Protein AF-A0A8T7DPK9-F1 (afdb_monomer_lite)

Sequence (183 aa):
MAFDKTPVTPMREISWPGLTKFNTLILNVDKRDLGIQTTPLEFANQLFTPKQETHITVFGSSLGAQLQQQFTSRPGLELDVCQAFESTDWSYQKTTDLRHLVKISGSSTFQQVEESIIMLIKMEGMAVFYSKLKSLKMIADDYPLPPPHITLYTRNCDSGIGVRSDDELTALSRAHLKNFLKN

Secondary structure (DSSP, 8-state):
-----PPEE-----------TTS-EEEE--GGGGT--SS-EEETTEEEEEPSS-EEEEE-HHHHHHHHHHHHHSTTHHHHHHHHHHTS---EEEEEEEEEEEEEEE-SSSEEEEEEEEEEEE-HHHHHHHHHHHHTTSS-TTPPPPPPEEEEEEES-TT-----SHHHHHHHEEEE-TTTT--

Foldseek 3Di:
DDPPPFDKAFDPQDFQPDADPLLWGKAFDDLVVVLADQDWDDDPNDTWGFQPTKIKTLDGNVLSVLLVVVCVVDPPVVVLLRVQLRPFGFIKGWDLWKFKFWDWDDDPVDIDIKIFIKTFIDGVSSVSSVVSCCVSVSDPPPQARWGIMITTIIDSDSVHDDTRHPVSVVVGTDDTDHCPSVD

Structure (mmCIF, N/CA/C/O backbone):
data_AF-A0A8T7DPK9-F1
#
_entry.id   AF-A0A8T7DPK9-F1
#
loop_
_atom_site.group_PDB
_atom_site.id
_atom_site.type_symbol
_atom_site.label_atom_id
_atom_site.label_alt_id
_atom_site.label_comp_id
_atom_site.label_asym_id
_atom_site.label_entity_id
_atom_site.label_seq_id
_atom_site.pdbx_PDB_ins_code
_atom_site.Cartn_x
_atom_site.Cartn_y
_atom_site.Cartn_z
_atom_site.occupancy
_atom_site.B_iso_or_equiv
_atom_site.auth_seq_id
_atom_site.auth_comp_id
_atom_site.auth_asym_id
_atom_site.auth_atom_id
_atom_site.pdbx_PDB_model_num
ATOM 1 N N . MET A 1 1 ? -2.022 -28.135 -10.861 1.00 41.16 1 MET A N 1
ATOM 2 C CA . MET A 1 1 ? -1.769 -26.805 -10.265 1.00 41.16 1 MET A CA 1
ATOM 3 C C . MET A 1 1 ? -0.710 -26.973 -9.191 1.00 41.16 1 MET A C 1
ATOM 5 O O . MET A 1 1 ? -0.964 -27.677 -8.225 1.00 41.16 1 MET A O 1
ATOM 9 N N . ALA A 1 2 ? 0.496 -26.441 -9.396 1.00 42.38 2 ALA A N 1
ATOM 10 C CA . ALA A 1 2 ? 1.520 -26.443 -8.356 1.00 42.38 2 ALA A CA 1
ATOM 11 C C . ALA A 1 2 ? 1.158 -25.355 -7.338 1.00 42.38 2 ALA A C 1
ATOM 13 O O . ALA A 1 2 ? 1.037 -24.190 -7.710 1.00 42.38 2 ALA A O 1
ATOM 14 N N . PHE A 1 3 ? 0.926 -25.738 -6.084 1.00 41.84 3 PHE A N 1
ATOM 15 C CA . PHE A 1 3 ? 0.771 -24.778 -4.998 1.00 41.84 3 PHE A CA 1
ATOM 16 C C . PHE A 1 3 ? 2.109 -24.058 -4.823 1.00 41.84 3 PHE A C 1
ATOM 18 O O . PHE A 1 3 ? 3.114 -24.697 -4.512 1.00 41.84 3 PHE A O 1
ATOM 25 N N . ASP A 1 4 ? 2.124 -22.753 -5.082 1.00 52.62 4 ASP A N 1
ATOM 26 C CA . ASP A 1 4 ? 3.256 -21.878 -4.790 1.00 52.62 4 ASP A CA 1
ATOM 27 C C . ASP A 1 4 ? 3.474 -21.896 -3.268 1.00 52.62 4 ASP A C 1
ATOM 29 O O . ASP A 1 4 ? 2.755 -21.244 -2.508 1.00 52.62 4 ASP A O 1
ATOM 33 N N . LYS A 1 5 ? 4.401 -22.749 -2.811 1.00 57.00 5 LYS A N 1
ATOM 34 C CA . LYS A 1 5 ? 4.782 -22.922 -1.400 1.00 57.00 5 LYS A CA 1
ATOM 35 C C . LYS A 1 5 ? 5.709 -21.790 -0.954 1.00 57.00 5 LYS A C 1
ATOM 37 O O . LYS A 1 5 ? 6.747 -22.041 -0.342 1.00 57.00 5 LYS A O 1
ATOM 42 N N . THR A 1 6 ? 5.389 -20.550 -1.305 1.00 72.12 6 THR A N 1
ATOM 43 C CA . THR A 1 6 ? 6.153 -19.411 -0.804 1.00 72.12 6 THR A CA 1
ATOM 44 C C . THR A 1 6 ? 5.936 -19.332 0.710 1.00 72.12 6 THR A C 1
ATOM 46 O O . THR A 1 6 ? 4.787 -19.387 1.154 1.00 72.12 6 THR A O 1
ATOM 49 N N . PRO A 1 7 ? 7.006 -19.256 1.518 1.00 81.88 7 PRO A N 1
ATOM 50 C CA . PRO A 1 7 ? 6.867 -19.173 2.963 1.00 81.88 7 PRO A CA 1
ATOM 51 C C . PRO A 1 7 ? 6.096 -17.910 3.355 1.00 81.88 7 PRO A C 1
ATOM 53 O O . PRO A 1 7 ? 6.266 -16.850 2.748 1.00 81.88 7 PRO A O 1
ATOM 56 N N . VAL A 1 8 ? 5.249 -18.045 4.375 1.00 85.12 8 VAL A N 1
ATOM 57 C CA . VAL A 1 8 ? 4.589 -16.912 5.027 1.00 85.12 8 VAL A CA 1
ATOM 58 C C . VAL A 1 8 ? 5.641 -16.174 5.848 1.00 85.12 8 VAL A C 1
ATOM 60 O O . VAL A 1 8 ? 6.326 -16.786 6.669 1.00 85.12 8 VAL A O 1
ATOM 63 N N . THR A 1 9 ? 5.772 -14.872 5.623 1.00 85.06 9 THR A N 1
ATOM 64 C CA . THR A 1 9 ? 6.593 -13.987 6.442 1.00 85.06 9 THR A CA 1
ATOM 65 C C . THR A 1 9 ? 5.749 -13.516 7.627 1.00 85.06 9 THR A C 1
ATOM 67 O O . THR A 1 9 ? 4.788 -12.767 7.417 1.00 85.06 9 THR A O 1
ATOM 70 N N . PRO A 1 10 ? 6.066 -13.941 8.863 1.00 83.12 10 PRO A N 1
ATOM 71 C CA . PRO A 1 10 ? 5.350 -13.471 10.034 1.00 83.12 10 PRO A CA 1
ATOM 72 C C . PRO A 1 10 ? 5.703 -12.012 10.320 1.00 83.12 10 PRO A C 1
ATOM 74 O O . PRO A 1 10 ? 6.874 -11.627 10.304 1.00 83.12 10 PRO A O 1
ATOM 77 N N . MET A 1 11 ? 4.694 -11.221 10.661 1.00 82.69 11 MET A N 1
ATOM 78 C CA . MET A 1 11 ? 4.868 -9.901 11.255 1.00 82.69 11 MET A CA 1
ATOM 79 C C . MET A 1 11 ? 4.532 -10.016 12.744 1.00 82.69 11 MET A C 1
ATOM 81 O O . MET A 1 11 ? 3.366 -10.082 13.118 1.00 82.69 11 MET A O 1
ATOM 85 N N . ARG A 1 12 ? 5.553 -10.155 13.600 1.00 73.19 12 ARG A N 1
ATOM 86 C CA . ARG A 1 12 ? 5.338 -10.378 15.042 1.00 73.19 12 ARG A CA 1
ATOM 87 C C . ARG A 1 12 ? 4.760 -9.123 15.696 1.00 73.19 12 ARG A C 1
ATOM 89 O O . ARG A 1 12 ? 5.316 -8.054 15.474 1.00 73.19 12 ARG A O 1
ATOM 96 N N . GLU A 1 13 ? 3.693 -9.312 16.482 1.00 69.06 13 GLU A N 1
ATOM 97 C CA . GLU A 1 13 ? 3.026 -8.350 17.386 1.00 69.06 13 GLU A CA 1
ATOM 98 C C . GLU A 1 13 ? 3.360 -6.882 17.092 1.00 69.06 13 GLU A C 1
ATOM 100 O O . GLU A 1 13 ? 4.181 -6.254 17.762 1.00 69.06 13 GLU A O 1
ATOM 105 N N . ILE A 1 14 ? 2.740 -6.348 16.036 1.00 88.00 14 ILE A N 1
ATOM 106 C CA . ILE A 1 14 ? 2.933 -4.957 15.635 1.00 88.00 14 ILE A CA 1
ATOM 107 C C . ILE A 1 14 ? 1.991 -4.084 16.467 1.00 88.00 14 ILE A C 1
ATOM 109 O O . ILE A 1 14 ? 0.775 -4.148 16.301 1.00 88.00 14 ILE A O 1
ATOM 113 N N . SER A 1 15 ? 2.559 -3.244 17.331 1.00 94.38 15 SER A N 1
ATOM 114 C CA . SER A 1 15 ? 1.819 -2.167 17.996 1.00 94.38 15 SER A CA 1
ATOM 115 C C . SER A 1 15 ? 1.352 -1.124 16.985 1.00 94.38 15 SER A C 1
ATOM 117 O O . SER A 1 15 ? 2.035 -0.883 15.986 1.00 94.38 15 SER A O 1
ATOM 119 N N . TRP A 1 16 ? 0.226 -0.463 17.255 1.00 95.38 16 TRP A N 1
ATOM 120 C CA . TRP A 1 16 ? -0.261 0.628 16.411 1.00 95.38 16 TRP A CA 1
ATOM 121 C C . TRP A 1 16 ? 0.843 1.678 16.172 1.00 95.38 16 TRP A C 1
ATOM 123 O O . TRP A 1 16 ? 1.281 2.332 17.122 1.00 95.38 16 TRP A O 1
ATOM 133 N N . PRO A 1 17 ? 1.307 1.878 14.922 1.00 94.44 17 PRO A N 1
ATOM 134 C CA . PRO A 1 17 ? 2.431 2.773 14.649 1.00 94.44 17 PRO A CA 1
ATOM 135 C C . PRO A 1 17 ? 2.016 4.251 14.602 1.00 94.44 17 PRO A C 1
ATOM 137 O O . PRO A 1 17 ? 2.867 5.120 14.409 1.00 94.44 17 PRO A O 1
ATOM 140 N N . GLY A 1 18 ? 0.721 4.547 14.743 1.00 95.06 18 GLY A N 1
ATOM 141 C CA . GLY A 1 18 ? 0.177 5.869 14.464 1.00 95.06 18 GLY A CA 1
ATOM 142 C C . GLY A 1 18 ? 0.031 6.147 12.970 1.00 95.06 18 GLY A C 1
ATOM 143 O O . GLY A 1 18 ? 0.456 5.380 12.102 1.00 95.06 18 GLY A O 1
ATOM 144 N N . LEU A 1 19 ? -0.578 7.292 12.671 1.00 96.31 19 LEU A N 1
ATOM 145 C CA . LEU A 1 19 ? -0.531 7.860 11.331 1.00 96.31 19 LEU A CA 1
ATOM 146 C C . LEU A 1 19 ? 0.807 8.572 11.123 1.00 96.31 19 LEU A C 1
ATOM 148 O O . LEU A 1 19 ? 1.316 9.254 12.014 1.00 96.31 19 LEU A O 1
ATOM 152 N N . THR A 1 20 ? 1.370 8.470 9.922 1.00 95.69 20 THR A N 1
ATOM 153 C CA . THR A 1 20 ? 2.527 9.292 9.551 1.00 95.69 20 THR A CA 1
ATOM 154 C C . THR A 1 20 ? 2.139 10.774 9.472 1.00 95.69 20 THR A C 1
ATOM 156 O O . THR A 1 20 ? 0.962 11.126 9.385 1.00 95.69 20 THR A O 1
ATOM 159 N N . LYS A 1 21 ? 3.131 11.668 9.355 1.00 95.19 21 LYS A N 1
ATOM 160 C CA . LYS A 1 21 ? 2.898 13.106 9.096 1.00 95.19 21 LYS A CA 1
ATOM 161 C C . LYS A 1 21 ? 2.091 13.409 7.822 1.00 95.19 21 LYS A C 1
ATOM 163 O O . LYS A 1 21 ? 1.645 14.536 7.639 1.00 95.19 21 LYS A O 1
ATOM 168 N N . PHE A 1 22 ? 1.940 12.431 6.928 1.00 94.62 22 PHE A N 1
ATOM 169 C CA . PHE A 1 22 ? 1.148 12.539 5.701 1.00 94.62 22 PHE A CA 1
ATOM 170 C C . PHE A 1 22 ? -0.224 11.863 5.820 1.00 94.62 22 PHE A C 1
ATOM 172 O O . PHE A 1 22 ? -0.885 11.641 4.806 1.00 94.62 22 PHE A O 1
ATOM 179 N N . ASN A 1 23 ? -0.647 11.519 7.040 1.00 96.94 23 ASN A N 1
ATOM 180 C CA . ASN A 1 23 ? -1.868 10.772 7.325 1.00 96.94 23 ASN A CA 1
ATOM 181 C C . ASN A 1 23 ? -1.927 9.428 6.583 1.00 96.94 23 ASN A C 1
ATOM 183 O O . ASN A 1 23 ? -2.969 9.039 6.066 1.00 96.94 23 ASN A O 1
ATOM 187 N N . THR A 1 24 ? -0.804 8.721 6.481 1.00 96.62 24 THR A N 1
ATOM 188 C CA . THR A 1 24 ? -0.776 7.348 5.954 1.00 96.62 24 THR A CA 1
ATOM 189 C C . THR A 1 24 ? -0.605 6.354 7.091 1.00 96.62 24 THR A C 1
ATOM 191 O O . THR A 1 24 ? -0.014 6.690 8.116 1.00 96.62 24 THR A O 1
ATOM 194 N N . LEU A 1 25 ? -1.077 5.125 6.891 1.00 97.38 25 LEU A N 1
ATOM 195 C CA . LEU A 1 25 ? -0.717 3.983 7.727 1.00 97.38 25 LEU A CA 1
ATOM 196 C C . LEU A 1 25 ? 0.085 2.999 6.883 1.00 97.38 25 LEU A C 1
ATOM 198 O O . LEU A 1 25 ? -0.372 2.557 5.823 1.00 97.38 25 LEU A O 1
ATOM 202 N N . ILE A 1 26 ? 1.287 2.679 7.350 1.00 96.31 26 ILE A N 1
ATOM 203 C CA . ILE A 1 26 ? 2.226 1.800 6.658 1.00 96.31 26 ILE A CA 1
ATOM 204 C C . ILE A 1 26 ? 2.738 0.713 7.601 1.00 96.31 26 ILE A C 1
ATOM 206 O O . ILE A 1 26 ? 2.904 0.944 8.796 1.00 96.31 26 ILE A O 1
ATOM 210 N N . LEU A 1 27 ? 3.019 -0.461 7.043 1.00 95.81 27 LEU A N 1
ATOM 211 C CA . LEU A 1 27 ? 3.749 -1.537 7.704 1.00 95.81 27 LEU A CA 1
ATOM 212 C C . LEU A 1 27 ? 5.149 -1.585 7.107 1.00 95.81 27 LEU A C 1
ATOM 214 O O . LEU A 1 27 ? 5.298 -1.830 5.908 1.00 95.81 27 LEU A O 1
ATOM 218 N N . ASN A 1 28 ? 6.169 -1.344 7.925 1.00 93.88 28 ASN A N 1
ATOM 219 C CA . ASN A 1 28 ? 7.551 -1.439 7.471 1.00 93.88 28 ASN A CA 1
ATOM 220 C C . ASN A 1 28 ? 7.893 -2.894 7.140 1.00 93.88 28 ASN A C 1
ATOM 222 O O . ASN A 1 28 ? 7.561 -3.810 7.891 1.00 93.88 28 ASN A O 1
ATOM 226 N N . VAL A 1 29 ? 8.573 -3.095 6.016 1.00 91.88 29 VAL A N 1
ATOM 227 C CA . VAL A 1 29 ? 9.035 -4.409 5.569 1.00 91.88 29 VAL A CA 1
ATOM 228 C C . VAL A 1 29 ? 10.549 -4.380 5.477 1.00 91.88 29 VAL A C 1
ATOM 230 O O . VAL A 1 29 ? 11.115 -3.434 4.929 1.00 91.88 29 VAL A O 1
ATOM 233 N N . ASP A 1 30 ? 11.212 -5.423 5.972 1.00 88.88 30 ASP A N 1
ATOM 234 C CA . ASP A 1 30 ? 12.652 -5.553 5.801 1.00 88.88 30 ASP A CA 1
ATOM 235 C C . ASP A 1 30 ? 12.987 -5.781 4.323 1.00 88.88 30 ASP A C 1
ATOM 237 O O . ASP A 1 30 ? 12.577 -6.761 3.698 1.00 88.88 30 ASP A O 1
ATOM 241 N N . LYS A 1 31 ? 13.774 -4.867 3.755 1.00 86.31 31 LYS A N 1
ATOM 242 C CA . LYS A 1 31 ? 14.242 -4.940 2.370 1.00 86.31 31 LYS A CA 1
ATOM 243 C C . LYS A 1 31 ? 14.989 -6.244 2.070 1.00 86.31 31 LYS A C 1
ATOM 245 O O . LYS A 1 31 ? 14.922 -6.737 0.942 1.00 86.31 31 LYS A O 1
ATOM 250 N N . ARG A 1 32 ? 15.670 -6.819 3.068 1.00 84.19 32 ARG A N 1
ATOM 251 C CA . ARG A 1 32 ? 16.405 -8.089 2.946 1.00 84.19 32 ARG A CA 1
ATOM 252 C C . ARG A 1 32 ? 15.473 -9.263 2.655 1.00 84.19 32 ARG A C 1
ATOM 254 O O . ARG A 1 32 ? 15.862 -10.169 1.922 1.00 84.19 32 ARG A O 1
ATOM 261 N N . ASP A 1 33 ? 14.230 -9.206 3.127 1.00 84.62 33 ASP A N 1
ATOM 262 C CA . ASP A 1 33 ? 13.244 -10.268 2.909 1.00 84.62 33 ASP A CA 1
ATOM 263 C C . ASP A 1 33 ? 12.711 -10.287 1.474 1.00 84.62 33 ASP A C 1
ATOM 265 O O . ASP A 1 33 ? 12.186 -11.305 1.017 1.00 84.62 33 ASP A O 1
ATOM 269 N N . LEU A 1 34 ? 12.842 -9.181 0.739 1.00 84.12 34 LEU A N 1
ATOM 270 C CA . LEU A 1 34 ? 12.271 -9.025 -0.600 1.00 84.12 34 LEU A CA 1
ATOM 271 C C . LEU A 1 34 ? 13.200 -9.501 -1.717 1.00 84.12 34 LEU A C 1
ATOM 273 O O . LEU A 1 34 ? 12.757 -9.605 -2.859 1.00 84.12 34 LEU A O 1
ATOM 277 N N . GLY A 1 35 ? 14.466 -9.798 -1.406 1.00 77.38 35 GLY A N 1
ATOM 278 C CA . GLY A 1 35 ? 15.455 -10.213 -2.404 1.00 77.38 35 GLY A CA 1
ATOM 279 C C . GLY A 1 35 ? 15.706 -9.154 -3.483 1.00 77.38 35 GLY A C 1
ATOM 280 O O . GLY A 1 35 ? 16.125 -9.495 -4.585 1.00 77.38 35 GLY A O 1
ATOM 281 N N . ILE A 1 36 ? 15.414 -7.879 -3.199 1.00 79.94 36 ILE A N 1
ATOM 282 C CA . ILE A 1 36 ? 15.625 -6.801 -4.165 1.00 79.94 36 ILE A CA 1
ATOM 283 C C . ILE A 1 36 ? 17.087 -6.385 -4.210 1.00 79.94 36 ILE A C 1
ATOM 285 O O . ILE A 1 36 ? 17.751 -6.255 -3.179 1.00 79.94 36 ILE A O 1
ATOM 289 N N . GLN A 1 37 ? 17.576 -6.130 -5.421 1.00 81.62 37 GLN A N 1
ATOM 290 C CA . GLN A 1 37 ? 18.925 -5.620 -5.615 1.00 81.62 37 GLN A CA 1
ATOM 291 C C . GLN A 1 37 ? 19.014 -4.175 -5.110 1.00 81.62 37 GLN A C 1
ATOM 293 O O . GLN A 1 37 ? 18.060 -3.397 -5.185 1.00 81.62 37 GLN A O 1
ATOM 298 N N . THR A 1 38 ? 20.179 -3.801 -4.591 1.00 85.50 38 THR A N 1
ATOM 299 C CA . THR A 1 38 ? 20.472 -2.426 -4.160 1.00 85.50 38 THR A CA 1
ATOM 300 C C . THR A 1 38 ? 20.951 -1.535 -5.305 1.00 85.50 38 THR A C 1
ATOM 302 O O . THR A 1 38 ? 21.143 -0.338 -5.102 1.00 85.50 38 THR A O 1
ATOM 305 N N . THR A 1 39 ? 21.100 -2.090 -6.507 1.00 90.00 39 THR A N 1
ATOM 306 C CA . THR A 1 39 ? 21.531 -1.388 -7.716 1.00 90.00 39 THR A CA 1
ATOM 307 C C . THR A 1 39 ? 20.351 -1.021 -8.615 1.00 90.00 39 THR A C 1
ATOM 309 O O . THR A 1 39 ? 19.363 -1.762 -8.653 1.00 90.00 39 THR A O 1
ATOM 312 N N . PRO A 1 40 ? 20.447 0.092 -9.367 1.00 93.56 40 PRO A N 1
ATOM 313 C CA . PRO A 1 40 ? 19.522 0.394 -10.448 1.00 93.56 40 PRO A CA 1
ATOM 314 C C . PRO A 1 40 ? 19.354 -0.767 -11.421 1.00 93.56 40 PRO A C 1
ATOM 316 O O . PRO A 1 40 ? 20.263 -1.572 -11.625 1.00 93.56 40 PRO A O 1
ATOM 319 N N . LEU A 1 41 ? 18.178 -0.819 -12.023 1.00 91.00 41 LEU A N 1
ATOM 320 C CA . LEU A 1 41 ? 17.767 -1.866 -12.936 1.00 91.00 41 LEU A CA 1
ATOM 321 C C . LEU A 1 41 ? 17.242 -1.243 -14.223 1.00 91.00 41 LEU A C 1
ATOM 323 O O . LEU A 1 41 ? 16.454 -0.300 -14.184 1.00 91.00 41 LEU A O 1
ATOM 327 N N . GLU A 1 42 ? 17.612 -1.826 -15.356 1.00 93.75 42 GLU A N 1
ATOM 328 C CA . GLU A 1 42 ? 17.027 -1.474 -16.642 1.00 93.75 42 GLU A CA 1
ATOM 329 C C . GLU A 1 42 ? 15.792 -2.337 -16.945 1.00 93.75 42 GLU A C 1
ATOM 331 O O . GLU A 1 42 ? 15.840 -3.567 -16.911 1.00 93.75 42 GLU A O 1
ATOM 336 N N . PHE A 1 43 ? 14.672 -1.688 -17.254 1.00 92.44 43 PHE A N 1
ATOM 337 C CA . PHE A 1 43 ? 13.442 -2.331 -17.704 1.00 92.44 43 PHE A CA 1
ATOM 338 C C . PHE A 1 43 ? 12.790 -1.474 -18.790 1.00 92.44 43 PHE A C 1
ATOM 340 O O . PHE A 1 43 ? 12.642 -0.268 -18.618 1.00 92.44 43 PHE A O 1
ATOM 347 N N . ALA A 1 44 ? 12.411 -2.089 -19.916 1.00 91.44 44 ALA A N 1
ATOM 348 C CA . ALA A 1 44 ? 11.832 -1.389 -21.069 1.00 91.44 44 ALA A CA 1
ATOM 349 C C . ALA A 1 44 ? 12.665 -0.170 -21.542 1.00 91.44 44 ALA A C 1
ATOM 351 O O . ALA A 1 44 ? 12.115 0.883 -21.862 1.00 91.44 44 ALA A O 1
ATOM 352 N N . ASN A 1 45 ? 13.998 -0.317 -21.578 1.00 92.44 45 ASN A N 1
ATOM 353 C CA . ASN A 1 45 ? 14.965 0.741 -21.915 1.00 92.44 45 ASN A CA 1
ATOM 354 C C . ASN A 1 45 ? 14.878 1.980 -20.998 1.00 92.44 45 ASN A C 1
ATOM 356 O O . ASN A 1 45 ? 15.215 3.093 -21.404 1.00 92.44 45 ASN A O 1
ATOM 360 N N . GLN A 1 46 ? 14.374 1.811 -19.774 1.00 94.88 46 GLN A N 1
ATOM 361 C CA . GLN A 1 46 ? 14.326 2.837 -18.739 1.00 94.88 46 GLN A CA 1
ATOM 362 C C . GLN A 1 46 ? 15.076 2.356 -17.501 1.00 94.88 46 GLN A C 1
ATOM 364 O O . GLN A 1 46 ? 15.002 1.184 -17.130 1.00 94.88 46 GLN A O 1
ATOM 369 N N . LEU A 1 47 ? 15.772 3.279 -16.840 1.00 95.81 47 LEU A N 1
ATOM 370 C CA . LEU A 1 47 ? 16.472 2.998 -15.595 1.00 95.81 47 LEU A CA 1
ATOM 371 C C . LEU A 1 47 ? 15.543 3.235 -14.400 1.00 95.81 47 LEU A C 1
ATOM 373 O O . LEU A 1 47 ? 14.989 4.323 -14.235 1.00 95.81 47 LEU A O 1
ATOM 377 N N . PHE A 1 48 ? 15.402 2.214 -13.564 1.00 96.25 48 PHE A N 1
ATOM 378 C CA . PHE A 1 48 ? 14.642 2.230 -12.324 1.00 96.25 48 PHE A CA 1
ATOM 379 C C . PHE A 1 48 ? 15.585 2.177 -11.125 1.00 96.25 48 PHE A C 1
ATOM 381 O O . PHE A 1 48 ? 16.513 1.368 -11.081 1.00 96.25 48 PHE A O 1
ATOM 388 N N . THR A 1 49 ? 15.314 3.001 -10.119 1.00 95.88 49 THR A N 1
ATOM 389 C CA . THR A 1 49 ? 16.092 3.050 -8.879 1.00 95.88 49 THR A CA 1
ATOM 390 C C . THR A 1 49 ? 15.420 2.179 -7.817 1.00 95.88 49 THR A C 1
ATOM 392 O O . THR A 1 49 ? 14.197 2.241 -7.672 1.00 95.88 49 THR A O 1
ATOM 395 N N . PRO A 1 50 ? 16.167 1.368 -7.044 1.00 94.44 50 PRO A N 1
ATOM 396 C CA . PRO A 1 50 ? 15.595 0.622 -5.931 1.00 94.44 50 PRO A CA 1
ATOM 397 C C . PRO A 1 50 ? 15.011 1.579 -4.901 1.00 94.44 50 PRO A C 1
ATOM 399 O O . PRO A 1 50 ? 15.670 2.544 -4.495 1.00 94.44 50 PRO A O 1
ATOM 402 N N . LYS A 1 51 ? 13.811 1.276 -4.409 1.00 92.94 51 LYS A N 1
ATOM 403 C CA . LYS A 1 51 ? 13.207 2.063 -3.339 1.00 92.94 51 LYS A CA 1
ATOM 404 C C . LYS A 1 51 ? 14.075 1.953 -2.082 1.00 92.94 51 LYS A C 1
ATOM 406 O O . LYS A 1 51 ? 14.522 0.861 -1.709 1.00 92.94 51 LYS A O 1
ATOM 411 N N . GLN A 1 52 ? 14.367 3.093 -1.459 1.00 88.75 52 GLN A N 1
ATOM 412 C CA . GLN A 1 52 ? 15.205 3.137 -0.256 1.00 88.75 52 GLN A CA 1
ATOM 413 C C . GLN A 1 52 ? 14.452 2.604 0.966 1.00 88.75 52 GLN A C 1
ATOM 415 O O . GLN A 1 52 ? 15.021 1.862 1.760 1.00 88.75 52 GLN A O 1
ATOM 420 N N . GLU A 1 53 ? 13.157 2.912 1.056 1.00 89.94 53 GLU A N 1
ATOM 421 C CA . GLU A 1 53 ? 12.269 2.476 2.132 1.00 89.94 53 GLU A CA 1
ATOM 422 C C . GLU A 1 53 ? 11.192 1.518 1.605 1.00 89.94 53 GLU A C 1
ATOM 424 O O . GLU A 1 53 ? 10.399 1.858 0.720 1.00 89.94 53 GLU A O 1
ATOM 429 N N . THR A 1 54 ? 11.135 0.316 2.172 1.00 91.94 54 THR A N 1
ATOM 430 C CA . THR A 1 54 ? 10.170 -0.724 1.807 1.00 91.94 54 THR A CA 1
ATOM 431 C C . THR A 1 54 ? 9.073 -0.829 2.854 1.00 91.94 54 THR A C 1
ATOM 433 O O . THR A 1 54 ? 9.329 -1.049 4.035 1.00 91.94 54 THR A O 1
ATOM 436 N N . HIS A 1 55 ? 7.832 -0.685 2.407 1.00 95.19 55 HIS A N 1
ATOM 437 C CA . HIS A 1 55 ? 6.658 -0.767 3.261 1.00 95.19 55 HIS A CA 1
ATOM 438 C C . HIS A 1 55 ? 5.450 -1.253 2.466 1.00 95.19 55 HIS A C 1
ATOM 440 O O . HIS A 1 55 ? 5.438 -1.187 1.233 1.00 95.19 55 HIS A O 1
ATOM 446 N N . ILE A 1 56 ? 4.425 -1.683 3.193 1.00 96.69 56 ILE A N 1
ATOM 447 C CA . ILE A 1 56 ? 3.084 -1.965 2.687 1.00 96.69 56 ILE A CA 1
ATOM 448 C C . ILE A 1 56 ? 2.191 -0.825 3.150 1.00 96.69 56 ILE A C 1
ATOM 450 O O . ILE A 1 56 ? 2.132 -0.524 4.341 1.00 96.69 56 ILE A O 1
ATOM 454 N N . THR A 1 57 ? 1.499 -0.169 2.227 1.00 96.88 57 THR A N 1
ATOM 455 C CA . THR A 1 57 ? 0.514 0.850 2.592 1.00 96.88 57 THR A CA 1
ATOM 456 C C . THR A 1 57 ? -0.801 0.171 2.962 1.00 96.88 57 THR A C 1
ATOM 458 O O . THR A 1 57 ? -1.421 -0.463 2.115 1.00 96.88 57 THR A O 1
ATOM 461 N N . VAL A 1 58 ? -1.239 0.324 4.215 1.00 97.44 58 VAL A N 1
ATOM 462 C CA . VAL A 1 58 ? -2.556 -0.154 4.674 1.00 97.44 58 VAL A CA 1
ATOM 463 C C . VAL A 1 58 ? -3.639 0.792 4.176 1.00 97.44 58 VAL A C 1
ATOM 465 O O . VAL A 1 58 ? -4.630 0.370 3.587 1.00 97.44 58 VAL A O 1
ATOM 468 N N . PHE A 1 59 ? -3.421 2.096 4.342 1.00 97.12 59 PHE A N 1
ATOM 469 C CA . PHE A 1 59 ? -4.215 3.123 3.681 1.00 97.12 59 PHE A CA 1
ATOM 470 C C . PHE A 1 59 ? -3.404 4.389 3.407 1.00 97.12 59 PHE A C 1
ATOM 472 O O . PHE A 1 59 ? -2.468 4.745 4.128 1.00 97.12 59 PHE A O 1
ATOM 479 N N . GLY A 1 60 ? -3.782 5.068 2.324 1.00 95.94 60 GLY A N 1
ATOM 480 C CA . GLY A 1 60 ? -3.158 6.310 1.882 1.00 95.94 60 GLY A CA 1
ATOM 481 C C . GLY A 1 60 ? -3.692 7.559 2.589 1.00 95.94 60 GLY A C 1
ATOM 482 O O . GLY A 1 60 ? -4.648 7.509 3.363 1.00 95.94 60 GLY A O 1
ATOM 483 N N . SER A 1 61 ? -3.094 8.698 2.238 1.00 95.31 61 SER A N 1
ATOM 484 C CA . SER A 1 61 ? -3.292 10.001 2.887 1.00 95.31 61 SER A CA 1
ATOM 485 C C . SER A 1 61 ? -4.742 10.478 2.925 1.00 95.31 61 SER A C 1
ATOM 487 O O . SER A 1 61 ? -5.179 11.028 3.930 1.00 95.31 61 SER A O 1
ATOM 489 N N . SER A 1 62 ? -5.508 10.255 1.852 1.00 94.69 62 SER A N 1
ATOM 490 C CA . SER A 1 62 ? -6.914 10.678 1.784 1.00 94.69 62 SER A CA 1
ATOM 491 C C . SER A 1 62 ? -7.773 9.976 2.833 1.00 94.69 62 SER A C 1
ATOM 493 O O . SER A 1 62 ? -8.545 10.635 3.526 1.00 94.69 62 SER A O 1
ATOM 495 N N . LEU A 1 63 ? -7.627 8.653 2.968 1.00 96.38 63 LEU A N 1
ATOM 496 C CA . LEU A 1 63 ? -8.370 7.896 3.970 1.00 96.38 63 LEU A CA 1
ATOM 497 C C . LEU A 1 63 ? -7.852 8.230 5.369 1.00 96.38 63 LEU A C 1
ATOM 499 O O . LEU A 1 63 ? -8.647 8.547 6.243 1.00 96.38 63 LEU A O 1
ATOM 503 N N . GLY A 1 64 ? -6.537 8.257 5.591 1.00 97.44 64 GLY A N 1
ATOM 504 C CA . GLY A 1 64 ? -6.031 8.588 6.921 1.00 97.44 64 GLY A CA 1
ATOM 505 C C . GLY A 1 64 ? -6.398 10.004 7.374 1.00 97.44 64 GLY A C 1
ATOM 506 O O . GLY A 1 64 ? -6.691 10.189 8.548 1.00 97.44 64 GLY A O 1
ATOM 507 N N . ALA A 1 65 ? -6.494 10.989 6.472 1.00 97.56 65 ALA A N 1
ATOM 508 C CA . ALA A 1 65 ? -6.988 12.325 6.817 1.00 97.56 65 ALA A CA 1
ATOM 509 C C . ALA A 1 65 ? -8.466 12.299 7.246 1.00 97.56 65 ALA A C 1
ATOM 511 O O . ALA A 1 65 ? -8.839 12.954 8.219 1.00 97.56 65 ALA A O 1
ATOM 512 N N . GLN A 1 66 ? -9.298 11.508 6.562 1.00 96.62 66 GLN A N 1
ATOM 513 C CA . GLN A 1 66 ? -10.688 11.280 6.960 1.00 96.62 66 GLN A CA 1
ATOM 514 C C . GLN A 1 66 ? -10.774 10.604 8.338 1.00 96.62 66 GLN A C 1
ATOM 516 O O . GLN A 1 66 ? -11.573 11.026 9.173 1.00 96.62 66 GLN A O 1
ATOM 521 N N . LEU A 1 67 ? -9.955 9.581 8.602 1.00 96.38 67 LEU A N 1
ATOM 522 C CA . LEU A 1 67 ? -9.918 8.909 9.906 1.00 96.38 67 LEU A CA 1
ATOM 523 C C . LEU A 1 67 ? -9.443 9.866 11.007 1.00 96.38 67 LEU A C 1
ATOM 525 O O . LEU A 1 67 ? -10.070 9.935 12.059 1.00 96.38 67 LEU A O 1
ATOM 529 N N . GLN A 1 68 ? -8.416 10.676 10.737 1.00 96.31 68 GLN A N 1
ATOM 530 C CA . GLN A 1 68 ? -7.898 11.673 11.674 1.00 96.31 68 GLN A CA 1
ATOM 531 C C . GLN A 1 68 ? -8.972 12.687 12.089 1.00 96.31 68 GLN A C 1
ATOM 533 O O . GLN A 1 68 ? -9.110 12.988 13.273 1.00 96.31 68 GLN A O 1
ATOM 538 N N . GLN A 1 69 ? -9.769 13.181 11.135 1.00 96.00 69 GLN A N 1
ATOM 539 C CA . GLN A 1 69 ? -10.907 14.057 11.435 1.00 96.00 69 GLN A CA 1
ATOM 540 C C . GLN A 1 69 ? -11.936 13.353 12.327 1.00 96.00 69 GLN A C 1
ATOM 542 O O . GLN A 1 69 ? -12.456 13.944 13.277 1.00 96.00 69 GLN A O 1
ATOM 547 N N . GLN A 1 70 ? -12.207 12.073 12.059 1.00 96.44 70 GLN A N 1
ATOM 548 C CA . GLN A 1 70 ? -13.130 11.290 12.873 1.00 96.44 70 GLN A CA 1
ATOM 549 C C . GLN A 1 70 ? -12.606 11.074 14.295 1.00 96.44 70 GLN A C 1
ATOM 551 O O . GLN A 1 70 ? -13.397 11.221 15.226 1.00 96.44 70 GLN A O 1
ATOM 556 N N . PHE A 1 71 ? -11.310 10.805 14.479 1.00 95.44 71 PHE A N 1
ATOM 557 C CA . PHE A 1 71 ? -10.679 10.679 15.798 1.00 95.44 71 PHE A CA 1
ATOM 558 C C . PHE A 1 71 ? -10.835 11.953 16.628 1.00 95.44 71 PHE A C 1
ATOM 560 O O . PHE A 1 71 ? -11.201 11.882 17.798 1.00 95.44 71 PHE A O 1
ATOM 567 N N . THR A 1 72 ? -10.666 13.126 16.010 1.00 94.25 72 THR A N 1
ATOM 568 C CA . THR A 1 72 ? -10.904 14.413 16.679 1.00 94.25 72 THR A CA 1
ATOM 569 C C . THR A 1 72 ? -12.369 14.592 17.086 1.00 94.25 72 THR A C 1
ATOM 571 O O . THR A 1 72 ? -12.650 15.098 18.168 1.00 94.25 72 THR A O 1
ATOM 574 N N . SER A 1 73 ? -13.313 14.173 16.238 1.00 94.38 73 SER A N 1
ATOM 575 C CA . SER A 1 73 ? -14.753 14.342 16.496 1.00 94.38 73 SER A CA 1
ATOM 576 C C . SER A 1 73 ? -15.362 13.310 17.455 1.00 94.38 73 SER A C 1
ATOM 578 O O . SER A 1 73 ? -16.410 13.570 18.045 1.00 94.38 73 SER A O 1
ATOM 580 N N . ARG A 1 74 ? -14.741 12.132 17.595 1.00 93.94 74 ARG A N 1
ATOM 581 C CA . ARG A 1 74 ? -15.253 10.988 18.366 1.00 93.94 74 ARG A CA 1
ATOM 582 C C . ARG A 1 74 ? -14.145 10.410 19.256 1.00 93.94 74 ARG A C 1
ATOM 584 O O . ARG A 1 74 ? -13.533 9.404 18.888 1.00 93.94 74 ARG A O 1
ATOM 591 N N . PRO A 1 75 ? -13.885 11.030 20.423 1.00 82.94 75 PRO A N 1
ATOM 592 C CA . PRO A 1 75 ? -12.885 10.545 21.369 1.00 82.94 75 PRO A CA 1
ATOM 593 C C . PRO A 1 75 ? -13.178 9.092 21.772 1.00 82.94 75 PRO A C 1
ATOM 595 O O . PRO A 1 75 ? -14.292 8.780 22.185 1.00 82.94 75 PRO A O 1
ATOM 598 N N . GLY A 1 76 ? -12.196 8.203 21.614 1.00 91.56 76 GLY A N 1
ATOM 599 C CA . GLY A 1 76 ? -12.329 6.754 21.837 1.00 91.56 76 GLY A CA 1
ATOM 600 C C . GLY A 1 76 ? -12.264 5.918 20.556 1.00 91.56 76 GLY A C 1
ATOM 601 O O . GLY A 1 76 ? -11.751 4.807 20.589 1.00 91.56 76 GLY A O 1
ATOM 602 N N . LEU A 1 77 ? -12.649 6.480 19.407 1.00 94.88 77 LEU A N 1
ATOM 603 C CA . LEU A 1 77 ? -12.619 5.750 18.136 1.00 94.88 77 LEU A CA 1
ATOM 604 C C . LEU A 1 77 ? -11.194 5.396 17.687 1.00 94.88 77 LEU A C 1
ATOM 606 O O . LEU A 1 77 ? -10.979 4.366 17.058 1.00 94.88 77 LEU A O 1
ATOM 610 N N . GLU A 1 78 ? -10.215 6.240 18.017 1.00 95.81 78 GLU A N 1
ATOM 611 C CA . GLU A 1 78 ? -8.805 5.928 17.766 1.00 95.81 78 GLU A CA 1
ATOM 612 C C . GLU A 1 78 ? -8.378 4.668 18.524 1.00 95.81 78 GLU A C 1
ATOM 614 O O . GLU A 1 78 ? -7.733 3.806 17.939 1.00 95.81 78 GLU A O 1
ATOM 619 N N . LEU A 1 79 ? -8.815 4.502 19.778 1.00 96.19 79 LEU A N 1
ATOM 620 C CA . LEU A 1 79 ? -8.512 3.310 20.569 1.00 96.19 79 LEU A CA 1
ATOM 621 C C . LEU A 1 79 ? -9.111 2.047 19.935 1.00 96.19 79 LEU A C 1
ATOM 623 O O . LEU A 1 79 ? -8.425 1.029 19.866 1.00 96.19 79 LEU A O 1
ATOM 627 N N . ASP A 1 80 ? -10.342 2.119 19.423 1.00 97.12 80 ASP A N 1
ATOM 628 C CA . ASP A 1 80 ? -10.977 0.997 18.718 1.00 97.12 80 ASP A CA 1
ATOM 629 C C . ASP A 1 80 ? -10.204 0.614 17.444 1.00 97.12 80 ASP A C 1
ATOM 631 O O . ASP A 1 80 ? -10.043 -0.569 17.134 1.00 97.12 80 ASP A O 1
ATOM 635 N N . VAL A 1 81 ? -9.678 1.604 16.710 1.00 96.94 81 VAL A N 1
ATOM 636 C CA . VAL A 1 81 ? -8.828 1.362 15.533 1.00 96.94 81 VAL A CA 1
ATOM 637 C C . VAL A 1 81 ? -7.482 0.768 15.927 1.00 96.94 81 VAL A C 1
ATOM 639 O O . VAL A 1 81 ? -7.046 -0.183 15.278 1.00 96.94 81 VAL A O 1
ATOM 642 N N . CYS A 1 82 ? -6.848 1.272 16.989 1.00 96.88 82 CYS A N 1
ATOM 643 C CA . CYS A 1 82 ? -5.614 0.703 17.530 1.00 96.88 82 CYS A CA 1
ATOM 644 C C . CYS A 1 82 ? -5.816 -0.773 17.882 1.00 96.88 82 CYS A C 1
ATOM 646 O O . CYS A 1 82 ? -5.072 -1.624 17.407 1.00 96.88 82 CYS A O 1
ATOM 648 N N . GLN A 1 83 ? -6.877 -1.100 18.624 1.00 96.69 83 GLN A N 1
ATOM 649 C CA . GLN A 1 83 ? -7.194 -2.479 18.998 1.00 96.69 83 GLN A CA 1
ATOM 650 C C . GLN A 1 83 ? -7.490 -3.358 17.778 1.00 96.69 83 GLN A C 1
ATOM 652 O O . GLN A 1 83 ? -7.041 -4.505 17.708 1.00 96.69 83 GLN A O 1
ATOM 657 N N . ALA A 1 84 ? -8.225 -2.839 16.790 1.00 97.38 84 ALA A N 1
ATOM 658 C CA . ALA A 1 84 ? -8.475 -3.555 15.544 1.00 97.38 84 ALA A CA 1
ATOM 659 C C . ALA A 1 84 ? -7.172 -3.837 14.781 1.00 97.38 84 ALA A C 1
ATOM 661 O O . ALA A 1 84 ? -7.010 -4.922 14.228 1.00 97.38 84 ALA A O 1
ATOM 662 N N . PHE A 1 85 ? -6.239 -2.886 14.767 1.00 97.94 85 PHE A N 1
ATOM 663 C CA . PHE A 1 85 ? -4.941 -3.048 14.125 1.00 97.94 85 PHE A CA 1
ATOM 664 C C . PHE A 1 85 ? -4.072 -4.075 14.857 1.00 97.94 85 PHE A C 1
ATOM 666 O O . PHE A 1 85 ? -3.558 -4.993 14.226 1.00 97.94 85 PHE A O 1
ATOM 673 N N . GLU A 1 86 ? -3.938 -3.950 16.176 1.00 97.00 86 GLU A N 1
ATOM 674 C CA . GLU A 1 86 ? -3.064 -4.794 17.002 1.00 97.00 86 GLU A CA 1
ATOM 675 C C . GLU A 1 86 ? -3.559 -6.242 17.105 1.00 97.00 86 GLU A C 1
ATOM 677 O O . GLU A 1 86 ? -2.765 -7.161 17.281 1.00 97.00 86 GLU A O 1
ATOM 682 N N . SER A 1 87 ? -4.867 -6.465 16.948 1.00 95.81 87 SER A N 1
ATOM 683 C CA . SER A 1 87 ? -5.460 -7.809 16.887 1.00 95.81 87 SER A CA 1
ATOM 684 C C . SER A 1 87 ? -5.459 -8.434 15.487 1.00 95.81 87 SER A C 1
ATOM 686 O O . SER A 1 87 ? -5.879 -9.583 15.331 1.00 95.81 87 SER A O 1
ATOM 688 N N . THR A 1 88 ? -5.015 -7.703 14.461 1.00 97.44 88 THR A N 1
ATOM 689 C CA . THR A 1 88 ? -4.952 -8.207 13.085 1.00 97.44 88 THR A CA 1
ATOM 690 C C . THR A 1 88 ? -3.643 -8.960 12.845 1.00 97.44 88 THR A C 1
ATOM 692 O O . THR A 1 88 ? -2.559 -8.462 13.139 1.00 97.44 88 THR A O 1
ATOM 695 N N . ASP A 1 89 ? -3.731 -10.151 12.249 1.00 96.50 89 ASP A N 1
ATOM 696 C CA . ASP A 1 89 ? -2.554 -10.863 11.747 1.00 96.50 89 ASP A CA 1
ATOM 697 C C . ASP A 1 89 ? -2.058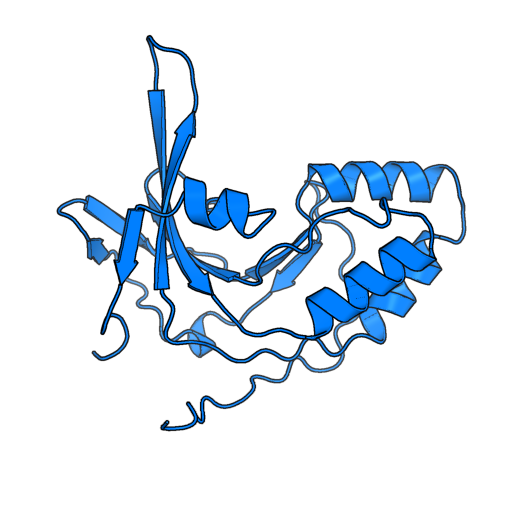 -10.218 10.444 1.00 96.50 89 ASP A C 1
ATOM 699 O O . ASP A 1 89 ? -2.660 -10.366 9.378 1.00 96.50 89 ASP A O 1
ATOM 703 N N . TRP A 1 90 ? -0.943 -9.496 10.544 1.00 96.75 90 TRP A N 1
ATOM 704 C CA . TRP A 1 90 ? -0.288 -8.809 9.429 1.00 96.75 90 TRP A CA 1
ATOM 705 C C . TRP A 1 90 ? 0.738 -9.675 8.693 1.00 96.75 90 TRP A C 1
ATOM 707 O O . TRP A 1 90 ? 1.532 -9.169 7.898 1.00 96.75 90 TRP A O 1
ATOM 717 N N . SER A 1 91 ? 0.761 -10.983 8.942 1.00 95.81 91 SER A N 1
ATOM 718 C CA . SER A 1 91 ? 1.603 -11.898 8.179 1.00 95.81 91 SER A CA 1
ATOM 719 C C . SER A 1 91 ? 1.264 -11.835 6.689 1.00 95.81 91 SER A C 1
ATOM 721 O O . SER A 1 91 ? 0.109 -11.658 6.288 1.00 95.81 91 SER A O 1
ATOM 723 N N . TYR A 1 92 ? 2.281 -11.986 5.843 1.00 95.81 92 TYR A N 1
ATOM 724 C CA . TYR A 1 92 ? 2.098 -11.907 4.399 1.00 95.81 92 TYR A CA 1
ATOM 725 C C . TYR A 1 92 ? 2.895 -12.965 3.651 1.00 95.81 92 TYR A C 1
ATOM 727 O O . TYR A 1 92 ? 3.933 -13.441 4.102 1.00 95.81 92 TYR A O 1
ATOM 735 N N . GLN A 1 93 ? 2.412 -13.320 2.466 1.00 95.31 93 GLN A N 1
ATOM 736 C CA . GLN A 1 93 ? 3.102 -14.203 1.537 1.00 95.31 93 GLN A CA 1
ATOM 737 C C . GLN A 1 93 ? 3.536 -13.394 0.315 1.00 95.31 93 GLN A C 1
ATOM 739 O O . GLN A 1 93 ? 2.711 -12.783 -0.372 1.00 95.31 93 GLN A O 1
ATOM 744 N N . LYS A 1 94 ? 4.839 -13.417 0.019 1.00 93.88 94 LYS A N 1
ATOM 745 C CA . LYS A 1 94 ? 5.376 -12.892 -1.243 1.00 93.88 94 LYS A CA 1
ATOM 746 C C . LYS A 1 94 ? 4.789 -13.675 -2.412 1.00 93.88 94 LYS A C 1
ATOM 748 O O . LYS A 1 94 ? 4.627 -14.889 -2.316 1.00 93.88 94 LYS A O 1
ATOM 753 N N . THR A 1 95 ? 4.519 -13.004 -3.524 1.00 92.69 95 THR A N 1
ATOM 754 C CA . THR A 1 95 ? 4.109 -13.683 -4.757 1.00 92.69 95 THR A CA 1
ATOM 755 C C . THR A 1 95 ? 5.143 -13.476 -5.854 1.00 92.69 95 THR A C 1
ATOM 757 O O . THR A 1 95 ? 6.075 -12.683 -5.728 1.00 92.69 95 THR A O 1
ATOM 760 N N . THR A 1 96 ? 4.968 -14.199 -6.955 1.00 91.06 96 THR A N 1
ATOM 761 C CA . THR A 1 96 ? 5.717 -13.970 -8.194 1.00 91.06 96 THR A CA 1
ATOM 762 C C . THR A 1 96 ? 5.043 -12.941 -9.108 1.00 91.06 96 THR A C 1
ATOM 764 O O . THR A 1 96 ? 5.513 -12.720 -10.226 1.00 91.06 96 THR A O 1
ATOM 767 N N . ASP A 1 97 ? 3.954 -12.308 -8.656 1.00 94.19 97 ASP A N 1
ATOM 768 C CA . ASP A 1 97 ? 3.214 -11.323 -9.434 1.00 94.19 97 ASP A CA 1
ATOM 769 C C . ASP A 1 97 ? 3.830 -9.928 -9.282 1.00 94.19 97 ASP A C 1
ATOM 771 O O . ASP A 1 97 ? 3.588 -9.194 -8.320 1.00 94.19 97 ASP A O 1
ATOM 775 N N . LEU A 1 98 ? 4.667 -9.590 -10.260 1.00 95.25 98 LEU A N 1
ATOM 776 C CA . LEU A 1 98 ? 5.346 -8.309 -10.365 1.00 95.25 98 LEU A CA 1
ATOM 777 C C . LEU A 1 98 ? 4.715 -7.478 -11.471 1.00 95.25 98 LEU A C 1
ATOM 779 O O . LEU A 1 98 ? 4.573 -7.941 -12.608 1.00 95.25 98 LEU A O 1
ATOM 783 N N . ARG A 1 99 ? 4.384 -6.228 -11.155 1.00 96.88 99 ARG A N 1
ATOM 784 C CA . ARG A 1 99 ? 3.721 -5.302 -12.076 1.00 96.88 99 ARG A CA 1
ATOM 785 C C . ARG A 1 99 ? 4.566 -4.062 -12.286 1.00 96.88 99 ARG A C 1
ATOM 787 O O . ARG A 1 99 ? 5.099 -3.502 -11.332 1.00 96.88 99 ARG A O 1
ATOM 794 N N . HIS A 1 100 ? 4.631 -3.614 -13.532 1.00 97.62 100 HIS A N 1
ATOM 795 C CA . HIS A 1 100 ? 5.068 -2.265 -13.874 1.00 97.62 100 HIS A CA 1
ATOM 796 C C . HIS A 1 100 ? 3.844 -1.361 -13.964 1.00 97.62 100 HIS A C 1
ATOM 798 O O . HIS A 1 100 ? 2.933 -1.614 -14.758 1.00 97.62 100 HIS A O 1
ATOM 804 N N . LEU A 1 101 ? 3.833 -0.331 -13.126 1.00 98.19 101 LEU A N 1
ATOM 805 C CA . LEU A 1 101 ? 2.805 0.693 -13.057 1.00 98.19 101 LEU A CA 1
ATOM 806 C C . LEU A 1 101 ? 3.310 1.984 -13.688 1.00 98.19 101 LEU A C 1
ATOM 808 O O . LEU A 1 101 ? 4.454 2.377 -13.456 1.00 98.19 101 LEU A O 1
ATOM 812 N N . VAL A 1 102 ? 2.427 2.664 -14.416 1.00 97.69 102 VAL A N 1
ATOM 813 C CA . VAL A 1 102 ? 2.681 3.989 -14.987 1.00 97.69 102 VAL A CA 1
ATOM 814 C C . VAL A 1 102 ? 1.534 4.918 -14.630 1.00 97.69 102 VAL A C 1
ATOM 816 O O . VAL A 1 102 ? 0.372 4.632 -14.929 1.00 97.69 102 VAL A O 1
ATOM 819 N N . LYS A 1 103 ? 1.871 6.062 -14.040 1.00 96.69 103 LYS A N 1
ATOM 820 C CA . LYS A 1 103 ? 0.933 7.134 -13.729 1.00 96.69 103 LYS A CA 1
ATOM 821 C C . LYS A 1 103 ? 1.360 8.399 -14.458 1.00 96.69 103 LYS A C 1
ATOM 823 O O . LYS A 1 103 ? 2.494 8.849 -14.336 1.00 96.69 103 LYS A O 1
ATOM 828 N N . ILE A 1 104 ? 0.428 8.964 -15.217 1.00 94.50 104 ILE A N 1
ATOM 829 C CA . ILE A 1 104 ? 0.618 10.232 -15.918 1.00 94.50 104 ILE A CA 1
ATOM 830 C C . ILE A 1 104 ? -0.178 11.286 -15.158 1.00 94.50 104 ILE A C 1
ATOM 832 O O . ILE A 1 104 ? -1.378 11.119 -14.933 1.00 94.50 104 ILE A O 1
ATOM 836 N N . SER A 1 105 ? 0.491 12.349 -14.733 1.00 90.31 105 SER A N 1
ATOM 837 C CA . SER A 1 105 ? -0.111 13.490 -14.045 1.00 90.31 105 SER A CA 1
ATOM 838 C C . SER A 1 105 ? 0.303 14.799 -14.723 1.00 90.31 105 SER A C 1
ATOM 840 O O . SER A 1 105 ? 1.212 14.822 -15.551 1.00 90.31 105 SER A O 1
ATOM 842 N N . GLY A 1 106 ? -0.390 15.893 -14.400 1.00 84.62 106 GLY A N 1
ATOM 843 C CA . GLY A 1 106 ? -0.126 17.214 -14.976 1.00 84.62 106 GLY A CA 1
ATOM 844 C C . GLY A 1 106 ? -1.090 17.611 -16.099 1.00 84.62 106 GLY A C 1
ATOM 845 O O . GLY A 1 106 ? -2.108 16.958 -16.335 1.00 84.62 106 GLY A O 1
ATOM 846 N N . SER A 1 107 ? -0.808 18.744 -16.741 1.00 82.88 107 SER A N 1
ATOM 847 C CA . SER A 1 107 ? -1.626 19.296 -17.827 1.00 82.88 107 SER A CA 1
ATOM 848 C C . SER A 1 107 ? -1.223 18.707 -19.182 1.00 82.88 107 SER A C 1
ATOM 850 O O . SER A 1 107 ? -0.188 18.060 -19.320 1.00 82.88 107 SER A O 1
ATOM 852 N N . SER A 1 108 ? -2.007 18.984 -20.228 1.00 79.06 108 SER A N 1
ATOM 853 C CA . SER A 1 108 ? -1.653 18.614 -21.608 1.00 79.06 108 SER A CA 1
ATOM 854 C C . SER A 1 108 ? -0.316 19.202 -22.078 1.00 79.06 108 SER A C 1
ATOM 856 O O . SER A 1 108 ? 0.314 18.643 -22.969 1.00 79.06 108 SER A O 1
ATOM 858 N N . THR A 1 109 ? 0.121 20.312 -21.480 1.00 83.75 109 THR A N 1
ATOM 859 C CA . THR A 1 109 ? 1.382 20.994 -21.797 1.00 83.75 109 THR A CA 1
ATOM 860 C C . THR A 1 109 ? 2.570 20.500 -20.974 1.00 83.75 109 THR A C 1
ATOM 862 O O . THR A 1 109 ? 3.698 20.585 -21.449 1.00 83.75 109 THR A O 1
ATOM 865 N N . PHE A 1 110 ? 2.336 19.966 -19.772 1.00 83.06 110 PHE A N 1
ATOM 866 C CA . PHE A 1 110 ? 3.375 19.441 -18.886 1.00 83.06 110 PHE A CA 1
ATOM 867 C C . PHE A 1 110 ? 2.892 18.147 -18.242 1.00 83.06 110 PHE A C 1
ATOM 869 O O . PHE A 1 110 ? 2.207 18.167 -17.218 1.00 83.06 110 PHE A O 1
ATOM 876 N N . GLN A 1 111 ? 3.263 17.026 -18.857 1.00 89.69 111 GLN A N 1
ATOM 877 C CA . GLN A 1 111 ? 2.989 15.701 -18.319 1.00 89.69 111 GLN A CA 1
ATOM 878 C C . GLN A 1 111 ? 4.189 15.199 -17.522 1.00 89.69 111 GLN A C 1
ATOM 880 O O . GLN A 1 111 ? 5.305 15.120 -18.037 1.00 89.69 111 GLN A O 1
ATOM 885 N N . GLN A 1 112 ? 3.942 14.822 -16.274 1.00 91.94 112 GLN A N 1
ATOM 886 C CA . GLN A 1 112 ? 4.875 14.056 -15.467 1.00 91.94 112 GLN A CA 1
ATOM 887 C C . GLN A 1 112 ? 4.507 12.577 -15.576 1.00 91.94 112 GLN A C 1
ATOM 889 O O . GLN A 1 112 ? 3.357 12.190 -15.361 1.00 91.94 112 GLN A O 1
ATOM 894 N N . VAL A 1 113 ? 5.497 11.756 -15.923 1.00 95.62 113 VAL A N 1
ATOM 895 C CA . VAL A 1 113 ? 5.360 10.300 -15.983 1.00 95.62 113 VAL A CA 1
ATOM 896 C C . VAL A 1 113 ? 6.104 9.703 -14.800 1.00 95.62 113 VAL A C 1
ATOM 898 O O . VAL A 1 113 ? 7.335 9.754 -14.737 1.00 95.62 113 VAL A O 1
ATOM 901 N N . GLU A 1 114 ? 5.332 9.156 -13.873 1.00 96.94 114 GLU A N 1
ATOM 902 C CA . GLU A 1 114 ? 5.791 8.406 -12.711 1.00 96.94 114 GLU A CA 1
ATOM 903 C C . GLU A 1 114 ? 5.678 6.915 -13.018 1.00 96.94 114 GLU A C 1
ATOM 905 O O . GLU A 1 114 ? 4.694 6.473 -13.623 1.00 96.94 114 GLU A O 1
ATOM 910 N N . GLU A 1 115 ? 6.660 6.125 -12.592 1.00 98.00 115 GLU A N 1
ATOM 911 C CA . GLU A 1 115 ? 6.643 4.681 -12.812 1.00 98.00 115 GLU A CA 1
ATOM 912 C C . GLU A 1 115 ? 7.114 3.917 -11.578 1.00 98.00 115 GLU A C 1
ATOM 914 O O . GLU A 1 115 ? 7.972 4.360 -10.812 1.00 98.00 115 GLU A O 1
ATOM 919 N N . SER A 1 116 ? 6.551 2.733 -11.371 1.00 97.56 116 SER A N 1
ATOM 920 C CA . SER A 1 116 ? 6.907 1.865 -10.249 1.00 97.56 116 SER A CA 1
ATOM 921 C C . SER A 1 116 ? 6.887 0.404 -10.665 1.00 97.56 116 SER A C 1
ATOM 923 O O . SER A 1 116 ? 6.008 -0.021 -11.409 1.00 97.56 116 SER A O 1
ATOM 925 N N . ILE A 1 117 ? 7.832 -0.377 -10.151 1.00 96.56 117 ILE A N 1
ATOM 926 C CA . ILE A 1 117 ? 7.769 -1.838 -10.181 1.00 96.56 117 ILE A CA 1
ATOM 927 C C . ILE A 1 117 ? 7.337 -2.291 -8.792 1.00 96.56 117 ILE A C 1
ATOM 929 O O . ILE A 1 117 ? 8.025 -2.016 -7.804 1.00 96.56 117 ILE A O 1
ATOM 933 N N . ILE A 1 118 ? 6.199 -2.971 -8.720 1.00 97.12 118 ILE A N 1
ATOM 934 C CA . ILE A 1 118 ? 5.606 -3.456 -7.474 1.00 97.12 118 ILE A CA 1
ATOM 935 C C . ILE A 1 118 ? 5.539 -4.983 -7.459 1.00 97.12 118 ILE A C 1
ATOM 937 O O . ILE A 1 118 ? 5.442 -5.617 -8.509 1.00 97.12 118 ILE A O 1
ATOM 941 N N . MET A 1 119 ? 5.540 -5.560 -6.261 1.00 96.12 119 MET A N 1
ATOM 942 C CA . MET A 1 119 ? 5.185 -6.952 -5.992 1.00 96.12 119 MET A CA 1
ATOM 943 C C . MET A 1 119 ? 3.826 -6.989 -5.310 1.00 96.12 119 MET A C 1
ATOM 945 O O . MET A 1 119 ? 3.674 -6.390 -4.244 1.00 96.12 119 MET A O 1
ATOM 949 N N . LEU A 1 120 ? 2.865 -7.716 -5.879 1.00 97.00 120 LEU A N 1
ATOM 950 C CA . LEU A 1 120 ? 1.658 -8.059 -5.134 1.00 97.00 120 LEU A CA 1
ATOM 951 C C . LEU A 1 120 ? 1.998 -9.096 -4.066 1.00 97.00 120 LEU A C 1
ATOM 953 O O . LEU A 1 120 ? 2.792 -10.015 -4.286 1.00 97.00 120 LEU A O 1
ATOM 957 N N . ILE A 1 121 ? 1.375 -8.963 -2.906 1.00 96.94 121 ILE A N 1
ATOM 958 C CA . ILE A 1 121 ? 1.518 -9.907 -1.800 1.00 96.94 121 ILE A CA 1
ATOM 959 C C . ILE A 1 121 ? 0.139 -10.421 -1.402 1.00 96.94 121 ILE A C 1
ATOM 961 O O . ILE A 1 121 ? -0.874 -9.761 -1.627 1.00 96.94 121 ILE A O 1
ATOM 965 N N . LYS A 1 122 ? 0.091 -11.595 -0.779 1.00 97.06 122 LYS A N 1
ATOM 966 C CA . LYS A 1 122 ? -1.117 -12.037 -0.076 1.00 97.06 122 LYS A CA 1
ATOM 967 C C . LYS A 1 122 ? -1.011 -11.596 1.371 1.00 97.06 122 LYS A C 1
ATOM 969 O O . LYS A 1 122 ? -0.008 -11.890 2.015 1.00 97.06 122 LYS A O 1
ATOM 974 N N . MET A 1 123 ? -2.025 -10.897 1.861 1.00 97.44 123 MET A N 1
ATOM 975 C CA . MET A 1 123 ? -2.084 -10.384 3.227 1.00 97.44 123 MET A CA 1
ATOM 976 C C . MET A 1 123 ? -3.548 -10.336 3.666 1.00 97.44 123 MET A C 1
ATOM 978 O O . MET A 1 123 ? -4.241 -9.343 3.446 1.00 97.44 123 MET A O 1
ATOM 982 N N . GLU A 1 124 ? -4.021 -11.421 4.279 1.00 97.25 124 GLU A N 1
ATOM 983 C CA . GLU A 1 124 ? -5.416 -11.548 4.729 1.00 97.25 124 GLU A CA 1
ATOM 984 C C . GLU A 1 124 ? -5.781 -10.489 5.780 1.00 97.25 124 GLU A C 1
ATOM 986 O O . GLU A 1 124 ? -6.909 -9.989 5.804 1.00 97.25 124 GLU A O 1
ATOM 991 N N . GLY A 1 125 ? -4.802 -10.066 6.592 1.00 97.25 125 GLY A N 1
ATOM 992 C CA . GLY A 1 125 ? -4.966 -9.005 7.583 1.00 97.25 125 GLY A CA 1
ATOM 993 C C . GLY A 1 125 ? -5.521 -7.700 7.009 1.00 97.25 125 GLY A C 1
ATOM 994 O O . GLY A 1 125 ? -6.314 -7.032 7.668 1.00 97.25 125 GLY A O 1
ATOM 995 N N . MET A 1 126 ? -5.220 -7.378 5.744 1.00 98.06 126 MET A N 1
ATOM 996 C CA . MET A 1 126 ? -5.775 -6.192 5.083 1.00 98.06 126 MET A CA 1
ATOM 997 C C . MET A 1 126 ? -7.308 -6.254 5.021 1.00 98.06 126 MET A C 1
ATOM 999 O O . MET A 1 126 ? -7.989 -5.302 5.401 1.00 98.06 126 MET A O 1
ATOM 1003 N N . ALA A 1 127 ? -7.864 -7.388 4.584 1.00 98.25 127 ALA A N 1
ATOM 1004 C CA . ALA A 1 127 ? -9.308 -7.576 4.472 1.00 98.25 127 ALA A CA 1
ATOM 1005 C C . ALA A 1 127 ? -9.987 -7.583 5.850 1.00 98.25 127 ALA A C 1
ATOM 1007 O O . ALA A 1 127 ? -11.051 -6.978 6.025 1.00 98.25 127 ALA A O 1
ATOM 1008 N N . VAL A 1 128 ? -9.352 -8.223 6.837 1.00 98.31 128 VAL A N 1
ATOM 1009 C CA . VAL A 1 128 ? -9.828 -8.261 8.228 1.00 98.31 128 VAL A CA 1
ATOM 1010 C C . VAL A 1 128 ? -9.906 -6.849 8.806 1.00 98.31 128 VAL A C 1
ATOM 1012 O O . VAL A 1 128 ? -10.964 -6.442 9.293 1.00 98.31 128 VAL A O 1
ATOM 1015 N N . PHE A 1 129 ? -8.832 -6.070 8.690 1.00 98.31 129 PHE A N 1
ATOM 1016 C CA . PHE A 1 129 ? -8.767 -4.718 9.233 1.00 98.31 129 PHE A CA 1
ATOM 1017 C C . PHE A 1 129 ? -9.760 -3.767 8.552 1.00 98.31 129 PHE A C 1
ATOM 1019 O O . PHE A 1 129 ? -10.506 -3.061 9.230 1.00 98.31 129 PHE A O 1
ATOM 1026 N N . TYR A 1 130 ? -9.874 -3.801 7.220 1.00 98.44 130 TYR A N 1
ATOM 1027 C CA . TYR A 1 130 ? -10.869 -2.990 6.504 1.00 98.44 130 TYR A CA 1
ATOM 1028 C C . TYR A 1 130 ? -12.305 -3.358 6.885 1.00 98.44 130 TYR A C 1
ATOM 1030 O O . TYR A 1 130 ? -13.152 -2.475 7.020 1.00 98.44 130 TYR A O 1
ATOM 1038 N N . SER A 1 131 ? -12.587 -4.640 7.124 1.00 98.38 131 SER A N 1
ATOM 1039 C CA . SER A 1 131 ? -13.897 -5.074 7.624 1.00 98.38 131 SER A CA 1
ATOM 1040 C C . SER A 1 131 ? -14.197 -4.490 9.010 1.00 98.38 131 SER A C 1
ATOM 1042 O O . SER A 1 131 ? -15.333 -4.089 9.276 1.00 98.38 131 SER A O 1
ATOM 1044 N N . LYS A 1 132 ? -13.184 -4.355 9.878 1.00 98.25 132 LYS A N 1
ATOM 1045 C CA . LYS A 1 132 ? -13.325 -3.664 11.170 1.00 98.25 132 LYS A CA 1
ATOM 1046 C C . LYS A 1 132 ? -13.610 -2.175 10.991 1.00 98.25 132 LYS A C 1
ATOM 1048 O O . LYS A 1 132 ? -14.575 -1.690 11.580 1.00 98.25 132 LYS A O 1
ATOM 1053 N N . LEU A 1 133 ? -12.878 -1.476 10.119 1.00 98.12 133 LEU A N 1
ATOM 1054 C CA . LEU A 1 133 ? -13.135 -0.057 9.822 1.00 98.12 133 LEU A CA 1
ATOM 1055 C C . LEU A 1 133 ? -14.561 0.181 9.292 1.00 98.12 133 LEU A C 1
ATOM 1057 O O . LEU A 1 133 ? -15.214 1.152 9.685 1.00 98.12 133 LEU A O 1
ATOM 1061 N N . LYS A 1 134 ? -15.076 -0.727 8.451 1.00 98.31 134 LYS A N 1
ATOM 1062 C CA . LYS A 1 134 ? -16.477 -0.715 7.987 1.00 98.31 134 LYS A CA 1
ATOM 1063 C C . LYS A 1 134 ? -17.458 -0.912 9.143 1.00 98.31 134 LYS A C 1
ATOM 1065 O O . LYS A 1 134 ? -18.405 -0.142 9.286 1.00 98.31 134 LYS A O 1
ATOM 1070 N N . SER A 1 135 ? -17.209 -1.887 10.020 1.00 97.75 135 SER A N 1
ATOM 1071 C CA . SER A 1 135 ? -18.077 -2.149 11.179 1.00 97.75 135 SER A CA 1
ATOM 1072 C C . SER A 1 135 ? -18.138 -0.980 12.171 1.00 97.75 135 SER A C 1
ATOM 1074 O O . SER A 1 135 ? -19.197 -0.707 12.728 1.00 97.75 135 SER A O 1
ATOM 1076 N N . LEU A 1 136 ? -17.037 -0.232 12.310 1.00 96.50 136 LEU A N 1
ATOM 1077 C CA . LEU A 1 136 ? -16.945 0.991 13.116 1.00 96.50 136 LEU A CA 1
ATOM 1078 C C . LEU A 1 136 ? -17.549 2.224 12.413 1.00 96.50 136 LEU A C 1
ATOM 1080 O O . LEU A 1 136 ? -17.498 3.335 12.945 1.00 96.50 136 LEU A O 1
ATOM 1084 N N . LYS A 1 137 ? -18.105 2.053 11.203 1.00 96.38 137 LYS A N 1
ATOM 1085 C CA . LYS A 1 137 ? -18.649 3.126 10.355 1.00 96.38 137 LYS A CA 1
ATOM 1086 C C . LYS A 1 137 ? -17.649 4.264 10.148 1.00 96.38 137 LYS A C 1
ATOM 1088 O O . LYS A 1 137 ? -18.002 5.444 10.178 1.00 96.38 137 LYS A O 1
ATOM 1093 N N . MET A 1 138 ? -16.382 3.897 9.960 1.00 96.06 138 MET A N 1
ATOM 1094 C CA . MET A 1 138 ? -15.313 4.841 9.636 1.00 96.06 138 MET A CA 1
ATOM 1095 C C . MET A 1 138 ? -15.136 5.041 8.137 1.00 96.06 138 MET A C 1
ATOM 1097 O O . MET A 1 138 ? -14.732 6.116 7.691 1.00 96.06 138 MET A O 1
ATOM 1101 N N . ILE A 1 139 ? -15.477 4.006 7.376 1.00 97.12 139 ILE A N 1
ATOM 1102 C CA . ILE A 1 139 ? -15.529 3.994 5.919 1.00 97.12 139 ILE A CA 1
ATOM 1103 C C . ILE A 1 139 ? -16.864 3.405 5.469 1.00 97.12 139 ILE A C 1
ATOM 1105 O O . ILE A 1 139 ? -17.538 2.720 6.242 1.00 97.12 139 ILE A O 1
ATOM 1109 N N . ALA A 1 140 ? -17.247 3.692 4.227 1.00 97.31 140 ALA A N 1
ATOM 1110 C CA . ALA A 1 140 ? -18.457 3.138 3.638 1.00 97.31 140 ALA A CA 1
ATOM 1111 C C . ALA A 1 140 ? -18.345 1.612 3.469 1.00 97.31 140 ALA A C 1
ATOM 1113 O O . ALA A 1 140 ? -17.251 1.070 3.280 1.00 97.31 140 ALA A O 1
ATOM 1114 N N . ASP A 1 141 ? -19.479 0.913 3.528 1.00 96.62 141 ASP A N 1
ATOM 1115 C CA . ASP A 1 141 ? -19.509 -0.552 3.432 1.00 96.62 141 ASP A CA 1
ATOM 1116 C C . ASP A 1 141 ? -18.996 -1.041 2.054 1.00 96.62 141 ASP A C 1
ATOM 1118 O O . ASP A 1 141 ? -18.360 -2.096 1.956 1.00 96.62 141 ASP A O 1
ATOM 1122 N N . ASP A 1 142 ? -19.170 -0.227 1.010 1.00 96.19 142 ASP A N 1
ATOM 1123 C CA . ASP A 1 142 ? -18.687 -0.433 -0.360 1.00 96.19 142 ASP A CA 1
ATOM 1124 C C . ASP A 1 142 ? -17.278 0.132 -0.625 1.00 96.19 142 ASP A C 1
ATOM 1126 O O . ASP A 1 142 ? -16.770 0.008 -1.739 1.00 96.19 142 ASP A O 1
ATOM 1130 N N . TYR A 1 143 ? -16.604 0.702 0.384 1.00 96.69 143 TYR A N 1
ATOM 1131 C CA . TYR A 1 143 ? -15.245 1.219 0.219 1.00 96.69 143 TYR A CA 1
ATOM 1132 C C . TYR A 1 143 ? -14.304 0.093 -0.261 1.00 96.69 143 TYR A C 1
ATOM 1134 O O . TYR A 1 143 ? -14.305 -0.994 0.346 1.00 96.69 143 TYR A O 1
ATOM 1142 N N . PRO 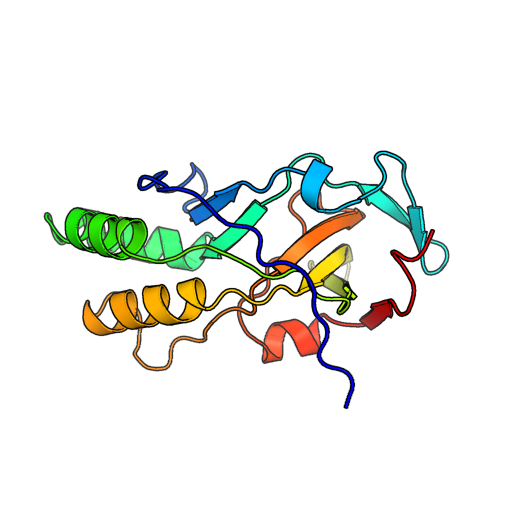A 1 144 ? -13.511 0.314 -1.328 1.00 96.62 144 PRO A N 1
ATOM 1143 C CA . PRO A 1 144 ? -12.713 -0.739 -1.944 1.00 96.62 144 PRO A CA 1
ATOM 1144 C C . PRO A 1 144 ? -11.586 -1.206 -1.020 1.00 96.62 144 PRO A C 1
ATOM 1146 O O . PRO A 1 144 ? -10.989 -0.421 -0.283 1.00 96.62 144 PRO A O 1
ATOM 1149 N N . LEU A 1 145 ? -11.283 -2.502 -1.083 1.00 97.19 145 LEU A N 1
ATOM 1150 C CA . LEU A 1 145 ? -10.089 -3.064 -0.466 1.00 97.19 145 LEU A CA 1
ATOM 1151 C C . LEU A 1 145 ? -8.900 -2.822 -1.414 1.00 97.19 145 LEU A C 1
ATOM 1153 O O . LEU A 1 145 ? -8.959 -3.285 -2.556 1.00 97.19 145 LEU A O 1
ATOM 1157 N N . PRO A 1 146 ? -7.835 -2.116 -0.998 1.00 96.94 146 PRO A N 1
ATOM 1158 C CA . PRO A 1 146 ? -6.664 -1.961 -1.848 1.00 96.94 146 PRO A CA 1
ATOM 1159 C C . PRO A 1 146 ? -5.925 -3.299 -1.999 1.00 96.94 146 PRO A C 1
ATOM 1161 O O . PRO A 1 146 ? -5.766 -4.014 -1.004 1.00 96.94 146 PRO A O 1
ATOM 1164 N N . PRO A 1 147 ? -5.413 -3.631 -3.198 1.00 97.69 147 PRO A N 1
ATOM 1165 C CA . PRO A 1 147 ? -4.577 -4.810 -3.380 1.00 97.69 147 PRO A CA 1
ATOM 1166 C C . PRO A 1 147 ? -3.264 -4.636 -2.601 1.00 97.69 147 PRO A C 1
ATOM 1168 O O . PRO A 1 147 ? -2.519 -3.684 -2.871 1.00 97.69 147 PRO A O 1
ATOM 1171 N N . PRO A 1 148 ? -2.936 -5.527 -1.645 1.00 98.00 148 PRO A N 1
ATOM 1172 C CA . PRO A 1 148 ? -1.690 -5.437 -0.897 1.00 98.00 148 PRO A CA 1
ATOM 1173 C C . PRO A 1 148 ? -0.482 -5.570 -1.825 1.00 98.00 148 PRO A C 1
ATOM 1175 O O . PRO A 1 148 ? -0.369 -6.515 -2.611 1.00 98.00 148 PRO A O 1
ATOM 1178 N N . HIS A 1 149 ? 0.444 -4.624 -1.726 1.00 97.88 149 HIS A N 1
ATOM 1179 C CA . HIS A 1 149 ? 1.635 -4.606 -2.562 1.00 97.88 149 HIS A CA 1
ATOM 1180 C C . HIS A 1 149 ? 2.810 -3.931 -1.865 1.00 97.88 149 HIS A C 1
ATOM 1182 O O . HIS A 1 149 ? 2.648 -3.187 -0.895 1.00 97.88 149 HIS A O 1
ATOM 1188 N N . ILE A 1 150 ? 4.002 -4.189 -2.398 1.00 96.69 150 ILE A N 1
ATOM 1189 C CA . ILE A 1 150 ? 5.247 -3.542 -1.997 1.00 96.69 150 ILE A CA 1
ATOM 1190 C C . ILE A 1 150 ? 5.911 -2.957 -3.236 1.00 96.69 150 ILE A C 1
ATOM 1192 O O . ILE A 1 150 ? 6.147 -3.662 -4.218 1.00 96.69 150 ILE A O 1
ATOM 1196 N N . THR A 1 151 ? 6.249 -1.673 -3.186 1.00 96.62 151 THR A N 1
ATOM 1197 C CA . THR A 1 151 ? 7.038 -1.026 -4.238 1.00 96.62 151 THR A CA 1
ATOM 1198 C C . THR A 1 151 ? 8.508 -1.394 -4.096 1.00 96.62 151 THR A C 1
ATOM 1200 O O . THR A 1 151 ? 9.115 -1.151 -3.053 1.00 96.62 151 THR A O 1
ATOM 1203 N N . LEU A 1 152 ? 9.079 -1.958 -5.160 1.00 95.38 152 LEU A N 1
ATOM 1204 C CA . LEU A 1 152 ? 10.458 -2.441 -5.202 1.00 95.38 152 LEU A CA 1
ATOM 1205 C C . LEU A 1 152 ? 11.393 -1.422 -5.858 1.00 95.38 152 LEU A C 1
ATOM 1207 O O . LEU A 1 152 ? 12.466 -1.128 -5.333 1.00 95.38 152 LEU A O 1
ATOM 1211 N N . TYR A 1 153 ? 10.963 -0.864 -6.991 1.00 96.06 153 TYR A N 1
ATOM 1212 C CA . TYR A 1 153 ? 11.723 0.118 -7.756 1.00 96.06 153 TYR A CA 1
ATOM 1213 C C . TYR A 1 153 ? 10.827 1.255 -8.230 1.00 96.06 153 TYR A C 1
ATOM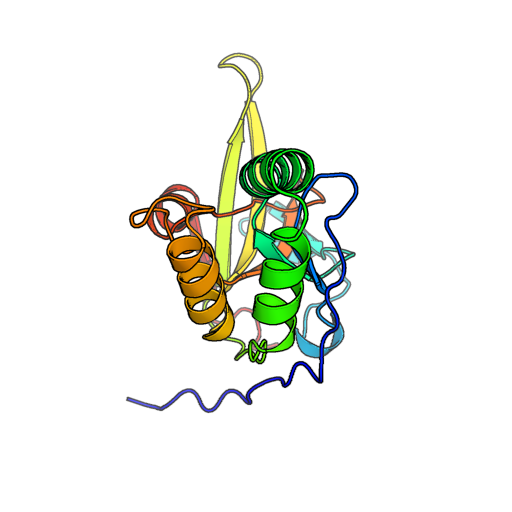 1215 O O . TYR A 1 153 ? 9.628 1.061 -8.445 1.00 96.06 153 TYR A O 1
ATOM 1223 N N . THR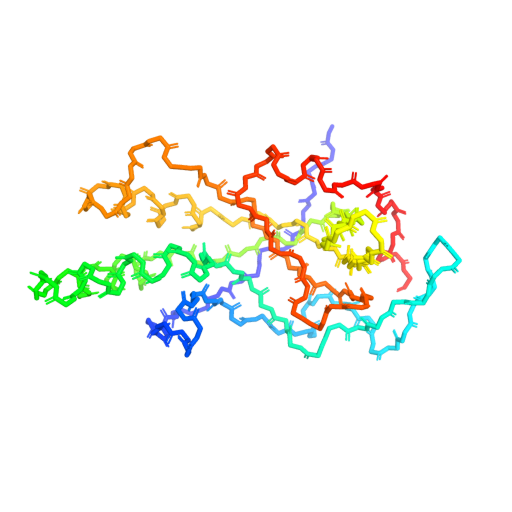 A 1 154 ? 11.416 2.426 -8.437 1.00 96.94 154 THR A N 1
ATOM 1224 C CA . THR A 1 154 ? 10.712 3.627 -8.884 1.00 96.94 154 THR A CA 1
ATOM 1225 C C . THR A 1 154 ? 11.493 4.374 -9.958 1.00 96.94 154 THR A C 1
ATOM 1227 O 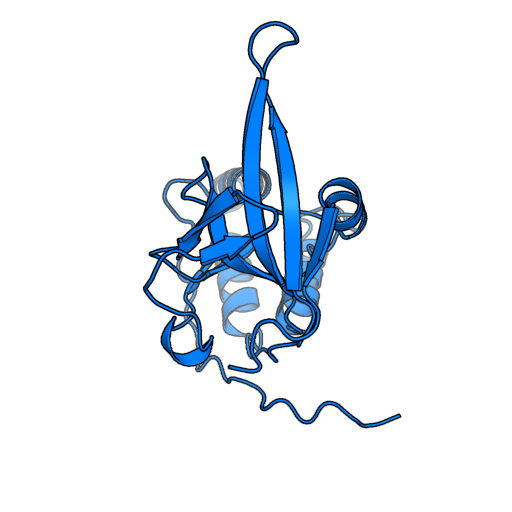O . THR A 1 154 ? 12.711 4.234 -10.093 1.00 96.94 154 THR A O 1
ATOM 1230 N N . ARG A 1 155 ? 10.775 5.183 -10.736 1.00 96.88 155 ARG A N 1
ATOM 1231 C CA . ARG A 1 155 ? 11.334 6.144 -11.687 1.00 96.88 155 ARG A CA 1
ATOM 1232 C C . ARG A 1 155 ? 10.477 7.405 -11.653 1.00 96.88 155 ARG A C 1
ATOM 1234 O O . ARG A 1 155 ? 9.259 7.331 -11.792 1.00 96.88 155 ARG A O 1
ATOM 1241 N N . ASN A 1 156 ? 11.122 8.552 -11.443 1.00 95.00 156 ASN A N 1
ATOM 1242 C CA . ASN A 1 156 ? 10.489 9.871 -11.292 1.00 95.00 156 ASN A CA 1
ATOM 1243 C C . ASN A 1 156 ? 9.450 9.983 -10.151 1.00 95.00 156 ASN A C 1
ATOM 1245 O O . ASN A 1 156 ? 8.645 10.913 -10.163 1.00 95.00 156 ASN A O 1
ATOM 1249 N N . CYS A 1 157 ? 9.456 9.062 -9.176 1.00 93.31 157 CYS A N 1
ATOM 1250 C CA . CYS A 1 157 ? 8.580 9.102 -7.998 1.00 93.31 157 CYS A CA 1
ATOM 1251 C C . CYS A 1 157 ? 9.161 8.313 -6.806 1.00 93.31 157 CYS A C 1
ATOM 1253 O O . CYS A 1 157 ? 8.965 7.105 -6.685 1.00 93.31 157 CYS A O 1
ATOM 1255 N N . ASP A 1 158 ? 9.848 8.969 -5.874 1.00 88.50 158 ASP A N 1
ATOM 1256 C CA . ASP A 1 158 ? 10.535 8.264 -4.773 1.00 88.50 158 ASP A CA 1
ATOM 1257 C C . ASP A 1 158 ? 9.588 7.475 -3.851 1.00 88.50 158 ASP A C 1
ATOM 1259 O O . ASP A 1 158 ? 9.936 6.401 -3.355 1.00 88.50 158 ASP A O 1
ATOM 1263 N N . SER A 1 159 ? 8.356 7.957 -3.664 1.00 88.94 159 SER A N 1
ATOM 1264 C CA . SER A 1 159 ? 7.330 7.284 -2.857 1.00 88.94 159 SER A CA 1
ATOM 1265 C C . SER A 1 159 ? 6.755 6.026 -3.514 1.00 88.94 159 SER A C 1
ATOM 1267 O O . SER A 1 159 ? 6.187 5.176 -2.827 1.00 88.94 159 SER A O 1
ATOM 1269 N N . GLY A 1 160 ? 6.894 5.904 -4.835 1.00 93.38 160 GLY A N 1
ATOM 1270 C CA . GLY A 1 160 ? 6.133 4.971 -5.658 1.00 93.38 160 GLY A CA 1
ATOM 1271 C C . GLY A 1 160 ? 4.695 5.423 -5.926 1.00 93.38 160 GLY A C 1
ATOM 1272 O O . GLY A 1 160 ? 4.243 6.464 -5.439 1.00 93.38 160 GLY A O 1
ATOM 1273 N N . ILE A 1 161 ? 3.979 4.616 -6.708 1.00 95.00 161 ILE A N 1
ATOM 1274 C CA . ILE A 1 161 ? 2.578 4.838 -7.084 1.00 95.00 161 ILE A CA 1
ATOM 1275 C C . ILE A 1 161 ? 1.659 4.047 -6.148 1.00 95.00 161 ILE A C 1
ATOM 1277 O O . ILE A 1 161 ? 1.705 2.821 -6.125 1.00 95.00 161 ILE A O 1
ATOM 1281 N N . GLY A 1 162 ? 0.809 4.749 -5.395 1.00 93.06 162 GLY A N 1
ATOM 1282 C CA . GLY A 1 162 ? -0.218 4.118 -4.563 1.00 93.06 162 GLY A CA 1
ATOM 1283 C C . GLY A 1 162 ? -1.389 3.576 -5.388 1.00 93.06 162 GLY A C 1
ATOM 1284 O O . GLY A 1 162 ? -1.801 4.207 -6.360 1.00 93.06 162 GLY A O 1
ATOM 1285 N N . VAL A 1 163 ? -1.942 2.441 -4.955 1.00 96.06 163 VAL A N 1
ATOM 1286 C CA . VAL A 1 163 ? -3.057 1.731 -5.603 1.00 96.06 163 VAL A CA 1
ATOM 1287 C C . VAL A 1 163 ? -4.178 1.499 -4.587 1.00 96.06 163 VAL A C 1
ATOM 1289 O O . VAL A 1 163 ? -3.931 0.928 -3.525 1.00 96.06 163 VAL A O 1
ATOM 1292 N N . ARG A 1 164 ? -5.400 1.953 -4.886 1.00 94.94 164 ARG A N 1
ATOM 1293 C CA . ARG A 1 164 ? -6.550 1.942 -3.959 1.00 94.94 164 ARG A CA 1
ATOM 1294 C C . ARG A 1 164 ? -7.570 0.844 -4.242 1.00 94.94 164 ARG A C 1
ATOM 1296 O O . ARG A 1 164 ? -8.404 0.574 -3.385 1.00 94.94 164 ARG A O 1
ATOM 1303 N N . SER A 1 165 ? -7.530 0.244 -5.426 1.00 96.00 165 SER A N 1
ATOM 1304 C CA . SER A 1 165 ? -8.440 -0.823 -5.845 1.00 96.00 165 SER A CA 1
ATOM 1305 C C . SER A 1 165 ? -7.819 -1.665 -6.958 1.00 96.00 165 SER A C 1
ATOM 1307 O O . SER A 1 165 ? -6.848 -1.248 -7.594 1.00 96.00 165 SER A O 1
ATOM 1309 N N . ASP A 1 166 ? -8.401 -2.833 -7.223 1.00 96.75 166 ASP A N 1
ATOM 1310 C CA . ASP A 1 166 ? -8.011 -3.684 -8.355 1.00 96.75 166 ASP A CA 1
ATOM 1311 C C . ASP A 1 166 ? -8.263 -3.014 -9.718 1.00 96.75 166 ASP A C 1
ATOM 1313 O O . ASP A 1 166 ? -7.489 -3.199 -10.662 1.00 96.75 166 ASP A O 1
ATOM 1317 N N . ASP A 1 167 ? -9.297 -2.176 -9.819 1.00 97.50 167 ASP A N 1
ATOM 1318 C CA . ASP A 1 167 ? -9.565 -1.387 -11.025 1.00 97.50 167 ASP A CA 1
ATOM 1319 C C . ASP A 1 167 ? -8.454 -0.359 -11.271 1.00 97.50 167 ASP A C 1
ATOM 1321 O O . ASP A 1 167 ? -7.949 -0.236 -12.389 1.00 97.50 167 ASP A O 1
ATOM 1325 N N . GLU A 1 168 ? -8.012 0.343 -10.218 1.00 96.75 168 GLU A N 1
ATOM 1326 C CA . GLU A 1 168 ? -6.884 1.275 -10.308 1.00 96.75 168 GLU A CA 1
ATOM 1327 C C . GLU A 1 168 ? -5.584 0.526 -10.637 1.00 96.75 168 GLU A C 1
ATOM 1329 O O . GLU A 1 168 ? -4.822 0.968 -11.499 1.00 96.75 168 GLU A O 1
ATOM 1334 N N . LEU A 1 169 ? -5.356 -0.645 -10.027 1.00 97.62 169 LEU A N 1
ATOM 1335 C CA . LEU A 1 169 ? -4.214 -1.504 -10.346 1.00 97.62 169 LEU A CA 1
ATOM 1336 C C . LEU A 1 169 ? -4.189 -1.851 -11.836 1.00 97.62 169 LEU A C 1
ATOM 1338 O O . LEU A 1 169 ? -3.147 -1.750 -12.485 1.00 97.62 169 LEU A O 1
ATOM 1342 N N . THR A 1 170 ? -5.339 -2.249 -12.376 1.00 97.44 170 THR A N 1
ATOM 1343 C CA . THR A 1 170 ? -5.500 -2.620 -13.782 1.00 97.44 170 THR A CA 1
ATOM 1344 C C . THR A 1 170 ? -5.254 -1.422 -14.694 1.00 97.44 170 THR A C 1
ATOM 1346 O O . THR A 1 170 ? -4.480 -1.527 -15.644 1.00 97.44 170 THR A O 1
ATOM 1349 N N . ALA A 1 171 ? -5.836 -0.263 -14.377 1.00 97.50 171 ALA A N 1
ATOM 1350 C CA . ALA A 1 171 ? -5.688 0.962 -15.160 1.00 97.50 171 ALA A CA 1
ATOM 1351 C C . ALA A 1 171 ? -4.243 1.494 -15.193 1.00 97.50 171 ALA A C 1
ATOM 1353 O O . ALA A 1 171 ? -3.811 2.062 -16.201 1.00 97.50 171 ALA A O 1
ATOM 1354 N N . LEU A 1 172 ? -3.481 1.311 -14.112 1.00 97.50 172 LEU A N 1
ATOM 1355 C CA . LEU A 1 172 ? -2.081 1.739 -14.006 1.00 97.50 172 LEU A CA 1
ATOM 1356 C C . LEU A 1 172 ? -1.089 0.705 -14.551 1.00 97.50 172 LEU A C 1
ATOM 1358 O O . LEU A 1 172 ? 0.0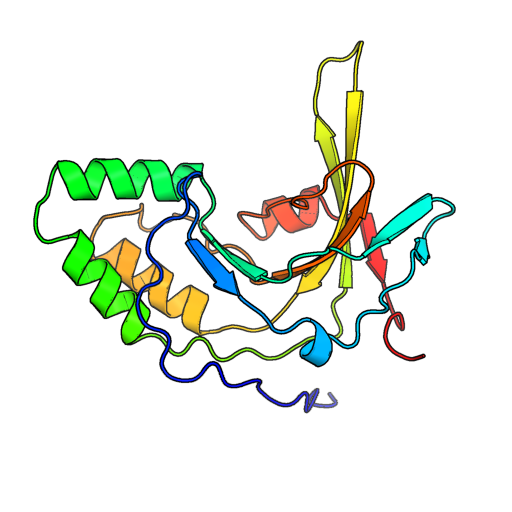10 1.077 -14.965 1.00 97.50 172 LEU A O 1
ATOM 1362 N N . SER A 1 173 ? -1.456 -0.577 -14.571 1.00 97.50 173 SER A N 1
ATOM 1363 C CA . SER A 1 173 ? -0.581 -1.654 -15.039 1.00 97.50 173 SER A CA 1
ATOM 1364 C C . SER A 1 173 ? -0.264 -1.517 -16.529 1.00 97.50 173 SER A C 1
ATOM 1366 O O . SER A 1 173 ? -1.143 -1.291 -17.362 1.00 97.50 173 SER A O 1
ATOM 1368 N N . ARG A 1 174 ? 1.013 -1.668 -16.887 1.00 97.19 174 ARG A N 1
ATOM 1369 C CA . ARG A 1 174 ? 1.481 -1.712 -18.286 1.00 97.19 174 ARG A CA 1
ATOM 1370 C C . ARG A 1 174 ? 2.116 -3.041 -18.656 1.00 97.19 174 ARG A C 1
ATOM 1372 O O . ARG A 1 174 ? 1.998 -3.465 -19.801 1.00 97.19 174 ARG A O 1
ATOM 1379 N N . ALA A 1 175 ? 2.748 -3.716 -17.700 1.00 94.94 175 ALA A N 1
ATOM 1380 C CA . ALA A 1 175 ? 3.361 -5.017 -17.931 1.00 94.94 175 ALA A CA 1
ATOM 1381 C C . ALA A 1 175 ? 3.377 -5.889 -16.671 1.00 94.94 175 ALA A C 1
ATOM 1383 O O . ALA A 1 175 ? 3.371 -5.391 -15.544 1.00 94.94 175 ALA A O 1
ATOM 1384 N N . HIS A 1 176 ? 3.455 -7.203 -16.893 1.00 93.50 176 HIS A N 1
ATOM 1385 C CA . HIS A 1 176 ? 3.770 -8.198 -15.870 1.00 93.50 176 HIS A CA 1
ATOM 1386 C C . HIS A 1 176 ? 5.206 -8.678 -16.059 1.00 93.50 176 HIS A C 1
ATOM 1388 O O . HIS A 1 176 ? 5.581 -9.108 -17.154 1.00 93.50 176 HIS A O 1
ATOM 1394 N N . LEU A 1 177 ? 5.998 -8.668 -14.993 1.00 89.81 177 LEU A N 1
ATOM 1395 C CA . LEU A 1 177 ? 7.410 -9.018 -15.053 1.00 89.81 177 LEU A CA 1
ATOM 1396 C C . LEU A 1 177 ? 7.581 -10.499 -14.702 1.00 89.81 177 LEU A C 1
ATOM 1398 O O . LEU A 1 177 ? 7.801 -10.881 -13.554 1.00 89.81 177 LEU A O 1
ATOM 1402 N N . LYS A 1 178 ? 7.461 -11.362 -15.716 1.00 79.56 178 LYS A N 1
ATOM 1403 C CA . LYS A 1 178 ? 7.681 -12.809 -15.569 1.00 79.56 178 LYS A CA 1
ATOM 1404 C C . LYS A 1 178 ? 9.185 -13.098 -15.432 1.00 79.56 178 LYS A C 1
ATOM 1406 O O . LYS A 1 178 ? 9.971 -12.602 -16.226 1.00 79.56 178 LYS A O 1
ATOM 1411 N N . ASN A 1 179 ? 9.570 -13.954 -14.476 1.00 66.62 179 ASN A N 1
ATOM 1412 C CA . ASN A 1 179 ? 10.955 -14.413 -14.211 1.00 66.62 179 ASN A CA 1
ATOM 1413 C C . ASN A 1 179 ? 11.945 -13.376 -13.642 1.00 66.62 179 ASN A C 1
ATOM 1415 O O . ASN A 1 179 ? 13.140 -13.640 -13.601 1.00 66.62 179 ASN A O 1
ATOM 1419 N N . PHE A 1 180 ? 11.466 -12.237 -13.156 1.00 67.56 180 PHE A N 1
ATOM 1420 C CA . PHE A 1 180 ? 12.316 -11.136 -12.697 1.00 67.56 180 PHE A CA 1
ATOM 1421 C C . PHE A 1 180 ? 13.204 -11.444 -11.476 1.00 67.56 180 PHE A C 1
ATOM 1423 O O . PHE A 1 180 ? 14.316 -10.943 -11.386 1.00 67.56 180 PHE A O 1
ATOM 1430 N N . LEU A 1 181 ? 12.729 -12.280 -10.546 1.00 63.56 181 LEU A N 1
ATOM 1431 C CA . LEU A 1 181 ? 13.436 -12.617 -9.297 1.00 63.56 181 LEU A CA 1
ATOM 1432 C C . LEU A 1 181 ? 14.198 -13.953 -9.370 1.00 63.56 181 LEU A C 1
ATOM 1434 O O . LEU A 1 181 ? 14.498 -14.541 -8.338 1.00 63.56 181 LEU A O 1
ATOM 1438 N N . LYS A 1 182 ? 14.444 -14.489 -10.573 1.00 56.44 182 LYS A N 1
ATOM 1439 C CA . LYS A 1 182 ? 15.110 -15.795 -10.756 1.00 56.44 182 LYS A CA 1
ATOM 1440 C C . LYS A 1 182 ? 16.640 -15.716 -10.890 1.00 56.44 182 LYS A C 1
ATOM 1442 O O . LYS A 1 182 ? 17.239 -16.740 -11.210 1.00 56.44 182 LYS A O 1
ATOM 1447 N N . ASN A 1 183 ? 17.241 -14.550 -10.652 1.00 45.44 183 ASN A N 1
ATOM 1448 C CA . ASN A 1 183 ? 18.688 -14.338 -10.746 1.00 45.44 183 ASN A CA 1
ATOM 1449 C C . ASN A 1 183 ? 19.317 -14.195 -9.364 1.00 45.44 183 ASN A C 1
ATOM 1451 O O . ASN A 1 183 ? 18.854 -13.302 -8.619 1.00 45.44 183 ASN A O 1
#

Radius of gyration: 17.27 Å; chains: 1; bounding box: 41×48×44 Å

pLDDT: mean 91.47, std 10.85, range [41.16, 98.44]